Protein AF-A0A090T3B9-F1 (afdb_monomer_lite)

Sequence (156 aa):
MAKQDEQAPKTSGVIEKRHAIGAIYFLAVVALLVINLSGCAGRQQEFTPPSPDDEAYAPPDLDYQVTRVSKGSLYTGKTAMTLFQDRRAYRIGDILTVVLDEKTESDKSASTQFGKESNVAVAAPTLGSTTYAEGAASLEASRDFDGAAASTKVTA

Structure (mmCIF, N/CA/C/O backbone):
data_AF-A0A090T3B9-F1
#
_entry.id   AF-A0A090T3B9-F1
#
loop_
_atom_site.group_PDB
_atom_site.id
_atom_site.type_symbol
_atom_site.label_atom_id
_atom_site.label_alt_id
_atom_site.label_comp_id
_atom_site.label_asym_id
_atom_site.label_entity_id
_atom_site.label_seq_id
_atom_site.pdbx_PDB_ins_code
_atom_site.Cartn_x
_atom_site.Cartn_y
_atom_site.Cartn_z
_atom_site.occupancy
_atom_site.B_iso_or_equiv
_atom_site.auth_seq_id
_atom_site.auth_comp_id
_atom_site.auth_asym_id
_atom_site.auth_atom_id
_atom_site.pdbx_PDB_model_num
ATOM 1 N N . MET A 1 1 ? 55.702 -45.812 -69.780 1.00 40.91 1 MET A N 1
ATOM 2 C CA . MET A 1 1 ? 56.288 -44.607 -69.157 1.00 40.91 1 MET A CA 1
ATOM 3 C C . MET A 1 1 ? 55.126 -43.818 -68.571 1.00 40.91 1 MET A C 1
ATOM 5 O O . MET A 1 1 ? 54.233 -43.448 -69.318 1.00 40.91 1 MET A O 1
ATOM 9 N N . ALA A 1 2 ? 55.052 -43.752 -67.243 1.00 49.09 2 ALA A N 1
ATOM 10 C CA . ALA A 1 2 ? 53.905 -43.269 -66.475 1.00 49.09 2 ALA A CA 1
ATOM 11 C C . ALA A 1 2 ? 53.887 -41.736 -66.329 1.00 49.09 2 ALA A C 1
ATOM 13 O O . ALA A 1 2 ? 54.956 -41.139 -66.198 1.00 49.09 2 ALA A O 1
ATOM 14 N N . LYS A 1 3 ? 52.690 -41.130 -66.288 1.00 43.53 3 LYS A N 1
ATOM 15 C CA . LYS A 1 3 ? 52.391 -39.835 -65.632 1.00 43.53 3 LYS A CA 1
ATOM 16 C C . LYS A 1 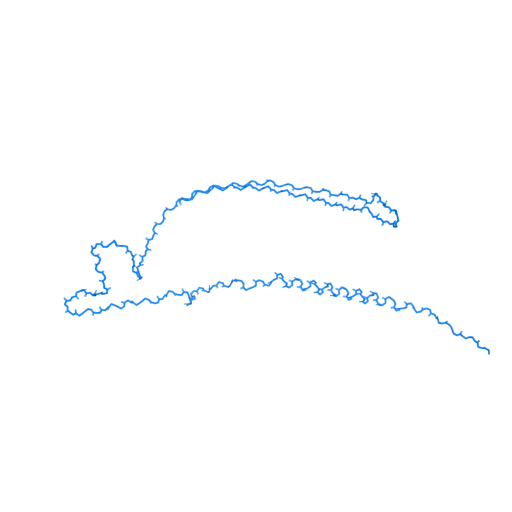3 ? 50.861 -39.660 -65.552 1.00 43.53 3 LYS A C 1
ATOM 18 O O . LYS A 1 3 ? 50.227 -39.557 -66.591 1.00 43.53 3 LYS A O 1
ATOM 23 N N . GLN A 1 4 ? 50.255 -40.050 -64.428 1.00 41.16 4 GLN A N 1
ATOM 24 C CA . GLN A 1 4 ? 49.821 -39.219 -63.285 1.00 41.16 4 GLN A CA 1
ATOM 25 C C . GLN A 1 4 ? 48.555 -38.390 -63.554 1.00 41.16 4 GLN A C 1
ATOM 27 O O . GLN A 1 4 ? 48.572 -37.436 -64.326 1.00 41.16 4 GLN A O 1
ATOM 32 N N . ASP A 1 5 ? 47.493 -38.802 -62.858 1.00 59.41 5 ASP A N 1
ATOM 33 C CA . ASP A 1 5 ? 46.252 -38.082 -62.580 1.00 59.41 5 ASP A CA 1
ATOM 34 C C . ASP A 1 5 ? 46.521 -36.794 -61.782 1.00 59.41 5 ASP A C 1
ATOM 36 O O . ASP A 1 5 ? 47.346 -36.813 -60.873 1.00 59.41 5 ASP A O 1
ATOM 40 N N . GLU A 1 6 ? 45.770 -35.715 -62.028 1.00 51.09 6 GLU A N 1
ATOM 41 C CA . GLU A 1 6 ? 45.553 -34.678 -61.009 1.00 51.09 6 GLU A CA 1
ATOM 42 C C . GLU A 1 6 ? 44.132 -34.103 -61.132 1.00 51.09 6 GLU A C 1
ATOM 44 O O . GLU A 1 6 ? 43.723 -33.559 -62.158 1.00 51.09 6 GLU A O 1
ATOM 49 N N . GLN A 1 7 ? 43.350 -34.324 -60.075 1.00 51.94 7 GLN A N 1
ATOM 50 C CA . GLN A 1 7 ? 41.923 -34.043 -59.956 1.00 51.94 7 GLN A CA 1
ATOM 51 C C . GLN A 1 7 ? 41.577 -32.552 -59.826 1.00 51.94 7 GLN A C 1
ATOM 53 O O . GLN A 1 7 ? 42.273 -31.764 -59.194 1.00 51.94 7 GLN A O 1
ATOM 58 N N . ALA A 1 8 ? 40.395 -32.218 -60.354 1.00 52.97 8 ALA A N 1
ATOM 59 C CA . ALA A 1 8 ? 39.698 -30.943 -60.217 1.00 52.97 8 ALA A CA 1
ATOM 60 C C . ALA A 1 8 ? 39.446 -30.521 -58.745 1.00 52.97 8 ALA A C 1
ATOM 62 O O . ALA A 1 8 ? 39.202 -31.374 -57.883 1.00 52.97 8 ALA A O 1
ATOM 63 N N . PRO A 1 9 ? 39.432 -29.206 -58.441 1.00 48.97 9 PRO A N 1
ATOM 64 C CA . PRO A 1 9 ? 39.310 -28.700 -57.074 1.00 48.97 9 PRO A CA 1
ATOM 65 C C . PRO A 1 9 ? 37.901 -28.914 -56.489 1.00 48.97 9 PRO A C 1
ATOM 67 O O . PRO A 1 9 ? 36.911 -28.358 -56.965 1.00 48.97 9 PRO A O 1
ATOM 70 N N . LYS A 1 10 ? 37.813 -29.690 -55.399 1.00 55.59 10 LYS A N 1
ATOM 71 C CA . LYS A 1 10 ? 36.607 -29.849 -54.562 1.00 55.59 10 LYS A CA 1
ATOM 72 C C . LYS A 1 10 ? 36.282 -28.543 -53.818 1.00 55.59 10 LYS A C 1
ATOM 74 O O . LYS A 1 10 ? 36.789 -28.313 -52.724 1.00 55.59 10 LYS A O 1
ATOM 79 N N . THR A 1 11 ? 35.381 -27.724 -54.356 1.00 57.75 11 THR A N 1
ATOM 80 C CA . THR A 1 11 ? 34.831 -26.522 -53.686 1.00 57.75 11 THR A CA 1
ATOM 81 C C . THR A 1 11 ? 33.409 -26.698 -53.134 1.00 57.75 11 THR A C 1
ATOM 83 O O . THR A 1 11 ? 32.872 -25.774 -52.528 1.00 57.75 11 THR A O 1
ATOM 86 N N . SER A 1 12 ? 32.792 -27.882 -53.245 1.00 57.22 12 SER A N 1
ATOM 87 C CA . SER A 1 12 ? 31.400 -28.085 -52.789 1.00 57.22 12 SER A CA 1
ATOM 88 C C . SER A 1 12 ? 31.219 -28.198 -51.269 1.00 57.22 12 SER A C 1
ATOM 90 O O . SER A 1 12 ? 30.136 -27.922 -50.769 1.00 57.22 12 SER A O 1
ATOM 92 N N . GLY A 1 13 ? 32.256 -28.556 -50.502 1.00 55.41 13 GLY A N 1
ATOM 93 C CA . GLY A 1 13 ? 32.105 -28.854 -49.066 1.00 55.41 13 GLY A CA 1
ATOM 94 C C . GLY A 1 13 ? 32.068 -27.642 -48.125 1.00 55.41 13 GLY A C 1
ATOM 95 O O . GLY A 1 13 ? 31.774 -27.800 -46.941 1.00 55.41 13 GLY A O 1
ATOM 96 N N . VAL 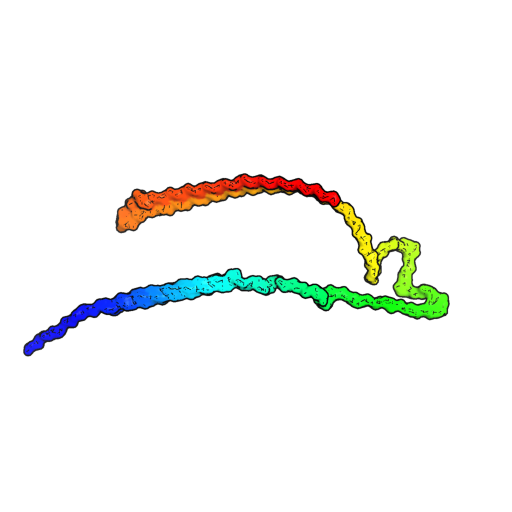A 1 14 ? 32.402 -26.441 -48.610 1.00 59.62 14 VAL A N 1
ATOM 97 C CA . VAL A 1 14 ? 32.534 -25.238 -47.762 1.00 59.62 14 VAL A CA 1
ATOM 98 C C . VAL A 1 14 ? 31.214 -24.470 -47.653 1.00 59.62 14 VAL A C 1
ATOM 100 O O . VAL A 1 14 ? 30.936 -23.879 -46.614 1.00 59.62 14 VAL A O 1
ATOM 103 N N . ILE A 1 15 ? 30.376 -24.495 -48.692 1.00 58.19 15 ILE A N 1
ATOM 104 C CA . ILE A 1 15 ? 29.106 -23.756 -48.715 1.00 58.19 15 ILE A CA 1
ATOM 105 C C . ILE A 1 15 ? 28.062 -24.473 -47.846 1.00 58.19 15 ILE A C 1
ATOM 107 O O . ILE A 1 15 ? 27.480 -23.847 -46.969 1.00 58.19 15 ILE A O 1
ATOM 111 N N . GLU A 1 16 ? 27.921 -25.796 -47.958 1.00 60.22 16 GLU A N 1
ATOM 112 C CA . GLU A 1 16 ? 26.965 -26.591 -47.163 1.00 60.22 16 GLU A CA 1
ATOM 113 C C . GLU A 1 16 ? 27.169 -26.433 -45.641 1.00 60.22 16 GLU A C 1
ATOM 115 O O . GLU A 1 16 ? 26.220 -26.233 -44.881 1.00 60.22 16 GLU A O 1
ATOM 120 N N . LYS A 1 17 ? 28.432 -26.392 -45.193 1.00 59.72 17 LYS A N 1
ATOM 121 C CA . LYS A 1 17 ? 28.780 -26.223 -43.773 1.00 59.72 17 LYS A CA 1
ATOM 122 C C . LYS A 1 17 ? 28.435 -24.833 -43.231 1.00 59.72 17 LYS A C 1
ATOM 124 O O . LYS A 1 17 ? 28.049 -24.718 -42.073 1.00 59.72 17 LYS A O 1
ATOM 129 N N . ARG A 1 18 ? 28.524 -23.778 -44.049 1.00 62.25 18 ARG A N 1
ATOM 130 C CA . ARG A 1 18 ? 28.213 -22.392 -43.637 1.00 62.25 18 ARG A CA 1
ATOM 131 C C . ARG A 1 18 ? 26.713 -22.181 -43.410 1.00 62.25 18 ARG A C 1
ATOM 133 O O . ARG A 1 18 ? 26.342 -21.470 -42.481 1.00 62.25 18 ARG A O 1
ATOM 140 N N . HIS A 1 19 ? 25.867 -22.848 -44.197 1.00 65.06 19 HIS A N 1
ATOM 141 C CA . HIS A 1 19 ? 24.414 -22.840 -44.001 1.00 65.06 19 HIS A CA 1
ATOM 142 C C . HIS A 1 19 ? 23.994 -23.686 -42.791 1.00 65.06 19 HIS A C 1
ATOM 144 O O . HIS A 1 19 ? 23.149 -23.249 -42.012 1.00 65.06 19 HIS A O 1
ATOM 150 N N . ALA A 1 20 ? 24.630 -24.844 -42.578 1.00 70.12 20 ALA A N 1
ATOM 151 C CA . ALA A 1 20 ? 24.375 -25.685 -41.408 1.00 70.12 20 ALA A CA 1
ATOM 152 C C . ALA A 1 20 ? 24.747 -24.981 -40.091 1.00 70.12 20 ALA A C 1
ATOM 154 O O . ALA A 1 20 ? 23.974 -25.002 -39.137 1.00 70.12 20 ALA A O 1
ATOM 155 N N . ILE A 1 21 ? 25.888 -24.286 -40.052 1.00 81.38 21 ILE A N 1
ATOM 156 C CA . ILE A 1 21 ? 26.314 -23.506 -38.881 1.00 81.38 21 ILE A CA 1
ATOM 157 C C . ILE A 1 21 ? 25.345 -22.339 -38.618 1.00 81.38 21 ILE A C 1
ATOM 159 O O . ILE A 1 21 ? 24.930 -22.136 -37.479 1.00 81.38 21 ILE A O 1
ATOM 163 N N . GLY A 1 22 ? 24.923 -21.613 -39.661 1.00 80.25 22 GLY A N 1
ATOM 164 C CA . GLY A 1 22 ? 23.936 -20.534 -39.532 1.00 80.25 22 GLY A CA 1
ATOM 165 C C . GLY A 1 22 ? 22.572 -21.015 -39.023 1.00 80.25 22 GLY A C 1
ATOM 166 O O . GLY A 1 22 ? 21.978 -20.372 -38.160 1.00 80.25 22 GLY A O 1
ATOM 167 N N . ALA A 1 23 ? 22.107 -22.177 -39.493 1.00 84.06 23 ALA A N 1
ATOM 168 C CA . ALA A 1 23 ? 20.860 -22.788 -39.034 1.00 84.06 23 ALA A CA 1
ATOM 169 C C . ALA A 1 23 ? 20.929 -23.223 -37.560 1.00 84.06 23 ALA A C 1
ATOM 171 O O . ALA A 1 23 ? 19.961 -23.034 -36.825 1.00 84.06 23 ALA A O 1
ATOM 172 N N . ILE A 1 24 ? 22.078 -23.740 -37.108 1.00 88.75 24 ILE A N 1
ATOM 173 C CA . ILE A 1 24 ? 22.304 -24.115 -35.703 1.00 88.75 24 ILE A CA 1
ATOM 174 C C . ILE A 1 24 ? 22.285 -22.877 -34.798 1.00 88.75 24 ILE A C 1
ATOM 176 O O . ILE A 1 24 ? 21.619 -22.896 -33.764 1.00 88.75 24 ILE A O 1
ATOM 180 N N . TYR A 1 25 ? 22.953 -21.785 -35.186 1.00 90.12 25 TYR A N 1
ATOM 181 C CA . TYR A 1 25 ? 22.914 -20.539 -34.412 1.00 90.12 25 TYR A CA 1
ATOM 182 C C . TYR A 1 25 ? 21.517 -19.913 -34.385 1.00 90.12 25 TYR A C 1
ATOM 184 O O . TYR A 1 25 ? 21.089 -19.440 -33.336 1.00 90.12 25 TYR A O 1
ATOM 192 N N . PHE A 1 26 ? 20.775 -19.959 -35.494 1.00 89.88 26 PHE A N 1
ATOM 193 C CA . PHE A 1 26 ? 19.391 -19.486 -35.536 1.00 89.88 26 PHE A CA 1
ATOM 194 C C . PHE A 1 26 ? 18.485 -20.296 -34.598 1.00 89.88 26 PHE A C 1
ATOM 196 O O . PHE A 1 26 ? 17.761 -19.715 -33.792 1.00 89.88 26 PHE A O 1
ATOM 203 N N . LEU A 1 27 ? 18.585 -21.629 -34.623 1.00 90.81 27 LEU A N 1
ATOM 204 C CA . LEU A 1 27 ? 17.863 -22.506 -33.695 1.00 90.81 27 LEU A CA 1
ATOM 205 C C . LEU A 1 27 ? 18.252 -22.256 -32.233 1.00 90.81 27 LEU A C 1
ATOM 207 O O . LEU A 1 27 ? 17.376 -22.226 -31.372 1.00 90.81 27 LEU A O 1
ATOM 211 N N . ALA A 1 28 ? 19.537 -22.032 -31.949 1.00 92.44 28 ALA A N 1
ATOM 212 C CA . ALA A 1 28 ? 20.015 -21.728 -30.602 1.00 92.44 28 ALA A CA 1
ATOM 213 C C . ALA A 1 28 ? 19.475 -20.383 -30.084 1.00 92.44 28 ALA A C 1
ATOM 215 O O . ALA A 1 28 ? 19.037 -20.300 -28.938 1.00 92.44 28 ALA A O 1
ATOM 216 N N . VAL A 1 29 ? 19.446 -19.346 -30.927 1.00 93.31 29 VAL A N 1
ATOM 217 C CA . VAL A 1 29 ? 18.886 -18.028 -30.581 1.00 93.31 29 VAL A CA 1
ATOM 218 C C . VAL A 1 29 ? 17.376 -18.115 -30.355 1.00 93.31 29 VAL A C 1
ATOM 220 O O . VAL A 1 29 ? 16.872 -17.565 -29.377 1.00 93.31 29 VAL A O 1
ATOM 223 N N . VAL A 1 30 ? 16.654 -18.850 -31.206 1.00 93.12 30 VAL A N 1
ATOM 224 C CA . VAL A 1 30 ? 15.208 -19.071 -31.048 1.00 93.12 30 VAL A CA 1
ATOM 225 C C . VAL A 1 30 ? 14.909 -19.855 -29.766 1.00 93.12 30 VAL A C 1
ATOM 227 O O . VAL A 1 30 ? 14.017 -19.471 -29.013 1.00 93.12 30 VAL A O 1
ATOM 230 N N . ALA A 1 31 ? 15.681 -20.899 -29.458 1.00 90.88 31 ALA A N 1
ATOM 231 C CA . ALA A 1 31 ? 15.524 -21.660 -28.219 1.00 90.88 31 ALA A CA 1
ATOM 232 C C . ALA A 1 31 ? 15.774 -20.793 -26.971 1.00 90.88 31 ALA A C 1
ATOM 234 O O . ALA A 1 31 ? 15.008 -20.847 -26.009 1.00 90.88 31 ALA A O 1
ATOM 235 N N . LEU A 1 32 ? 16.804 -19.944 -27.003 1.00 90.19 32 LEU A N 1
ATOM 236 C CA . LEU A 1 32 ? 17.146 -19.050 -25.896 1.00 90.19 32 LEU A CA 1
ATOM 237 C C . LEU A 1 32 ? 16.076 -17.964 -25.675 1.00 90.19 32 LEU A C 1
ATOM 239 O O . LEU A 1 32 ? 15.777 -17.617 -24.530 1.00 90.19 32 LEU A O 1
ATOM 243 N N . LEU A 1 33 ? 15.442 -17.484 -26.750 1.00 89.25 33 LEU A N 1
ATOM 244 C CA . LEU A 1 33 ? 14.312 -16.551 -26.691 1.00 89.25 33 LEU A CA 1
ATOM 245 C C . LEU A 1 33 ? 13.078 -17.182 -26.020 1.00 89.25 33 LEU A C 1
ATOM 247 O O . LEU A 1 33 ? 12.464 -16.562 -25.151 1.00 89.25 33 LEU A O 1
ATOM 251 N N . VAL A 1 34 ? 12.734 -18.421 -26.386 1.00 86.81 34 VAL A N 1
ATOM 252 C CA . VAL A 1 34 ? 11.565 -19.134 -25.836 1.00 86.81 34 VAL A CA 1
ATOM 253 C C . VAL A 1 34 ? 11.720 -19.387 -24.332 1.00 86.81 34 VAL A C 1
ATOM 255 O O . VAL A 1 34 ? 10.764 -19.201 -23.578 1.00 86.81 34 VAL A O 1
ATOM 258 N N . ILE A 1 35 ? 12.927 -19.735 -23.872 1.00 85.88 35 ILE A N 1
ATOM 259 C CA . ILE A 1 35 ? 13.209 -19.959 -22.444 1.00 85.88 35 ILE A CA 1
ATOM 260 C C . ILE A 1 35 ? 13.009 -18.671 -21.633 1.00 85.88 35 ILE A C 1
ATOM 262 O O . ILE A 1 35 ? 12.345 -18.698 -20.598 1.00 85.88 35 ILE A O 1
ATOM 266 N N . ASN A 1 36 ? 13.513 -17.530 -22.112 1.00 83.50 36 ASN A N 1
ATOM 267 C CA . ASN A 1 36 ? 13.381 -16.260 -21.389 1.00 83.50 36 ASN A CA 1
ATOM 268 C C . ASN A 1 36 ? 11.922 -15.783 -21.294 1.00 83.50 36 ASN A C 1
ATOM 270 O O . ASN A 1 36 ? 11.531 -15.207 -20.280 1.00 83.50 36 ASN A O 1
ATOM 274 N N . LEU A 1 37 ? 11.089 -16.074 -22.298 1.00 79.31 37 LEU A N 1
ATOM 275 C CA . LEU A 1 37 ? 9.681 -15.670 -22.287 1.00 79.31 37 LEU A CA 1
ATOM 276 C C . LEU A 1 37 ? 8.843 -16.456 -21.262 1.00 79.31 37 LEU A C 1
ATOM 278 O O . LEU A 1 37 ? 7.898 -15.912 -20.691 1.00 79.31 37 LEU A O 1
ATOM 282 N N . SER A 1 38 ? 9.223 -17.704 -20.963 1.00 71.50 38 SER A N 1
ATOM 283 C CA . SER A 1 38 ? 8.541 -18.534 -19.957 1.00 71.50 38 SER A CA 1
ATOM 284 C C . SER A 1 38 ? 8.689 -18.021 -18.513 1.00 71.50 38 SER A C 1
ATOM 286 O O . SER A 1 38 ? 7.868 -18.350 -17.658 1.00 71.50 38 SER A O 1
ATOM 288 N N . GLY A 1 39 ? 9.669 -17.148 -18.246 1.00 68.81 39 GLY A N 1
ATOM 289 C CA . GLY A 1 39 ? 9.884 -16.533 -16.932 1.00 68.81 39 GLY A CA 1
ATOM 290 C C . GLY A 1 39 ? 8.972 -15.341 -16.615 1.00 68.81 39 GLY A C 1
ATOM 291 O O . GLY A 1 39 ? 8.799 -15.005 -15.445 1.00 68.81 39 GLY A O 1
ATOM 292 N N . CYS A 1 40 ? 8.347 -14.709 -17.615 1.00 72.94 40 CYS A N 1
ATOM 293 C CA . CYS A 1 40 ? 7.518 -13.515 -17.392 1.00 72.94 40 CYS A CA 1
ATOM 294 C C . CYS A 1 40 ? 6.086 -13.814 -16.910 1.00 72.94 40 CYS A C 1
ATOM 296 O O . CYS A 1 40 ? 5.448 -12.922 -16.358 1.00 72.94 40 CYS A O 1
ATOM 298 N N . ALA A 1 41 ? 5.572 -15.038 -17.079 1.00 68.12 41 ALA A N 1
ATOM 299 C CA . ALA A 1 41 ? 4.174 -15.380 -16.767 1.00 68.12 41 ALA A CA 1
ATOM 300 C C . ALA A 1 41 ? 3.977 -16.200 -15.470 1.00 68.12 41 ALA A C 1
ATOM 302 O O . ALA A 1 41 ? 2.846 -16.502 -15.098 1.00 68.12 41 ALA A O 1
ATOM 303 N N . GLY A 1 42 ? 5.047 -16.555 -14.751 1.00 65.69 42 GLY A N 1
ATOM 304 C CA . GLY A 1 42 ? 5.018 -17.534 -13.651 1.00 65.69 42 GLY A CA 1
ATOM 305 C C . GLY A 1 42 ? 4.422 -17.088 -12.304 1.00 65.69 42 GLY A C 1
ATOM 306 O O . GLY A 1 42 ? 4.665 -17.754 -11.303 1.00 65.69 42 GLY A O 1
ATOM 307 N N . ARG A 1 43 ? 3.666 -15.985 -12.213 1.00 61.94 43 ARG A N 1
ATOM 308 C CA . ARG A 1 43 ? 3.223 -15.412 -10.916 1.00 61.94 43 ARG A CA 1
ATOM 309 C C . ARG A 1 43 ? 1.846 -15.888 -10.426 1.00 61.94 43 ARG A C 1
ATOM 311 O O . ARG A 1 43 ? 1.104 -15.115 -9.831 1.00 61.94 43 ARG A O 1
ATOM 318 N N . GLN A 1 44 ? 1.468 -17.141 -10.676 1.00 58.97 44 GLN A N 1
ATOM 319 C CA . GLN A 1 44 ? 0.096 -17.612 -10.412 1.00 58.97 44 GLN A CA 1
ATOM 320 C C . GLN A 1 44 ? -0.181 -18.079 -8.969 1.00 58.97 44 GLN A C 1
ATOM 322 O O . GLN A 1 44 ? -1.323 -18.401 -8.664 1.00 58.97 44 GLN A O 1
ATOM 327 N N . GLN A 1 45 ? 0.816 -18.126 -8.076 1.00 59.97 45 GLN A N 1
ATOM 328 C CA . GLN A 1 45 ? 0.649 -18.724 -6.737 1.00 59.97 45 GLN A CA 1
ATOM 329 C C . GLN A 1 45 ? 0.653 -17.735 -5.563 1.00 59.97 45 GLN A C 1
ATOM 331 O O . GLN A 1 45 ? 0.587 -18.167 -4.418 1.00 59.97 45 GLN A O 1
ATOM 336 N N . GLU A 1 46 ? 0.732 -16.423 -5.799 1.00 64.62 46 GLU A N 1
ATOM 337 C CA . GLU A 1 46 ? 1.073 -15.498 -4.707 1.00 64.62 46 GLU A CA 1
ATOM 338 C C . GLU A 1 46 ? -0.106 -15.111 -3.801 1.00 64.62 46 GLU A C 1
ATOM 340 O O . GLU A 1 46 ? 0.119 -14.730 -2.657 1.00 64.62 46 GLU A O 1
ATOM 345 N N . PHE A 1 47 ? -1.359 -15.246 -4.252 1.00 63.31 47 PHE A N 1
ATOM 346 C CA . PHE A 1 47 ? -2.513 -14.961 -3.395 1.00 63.31 47 PHE A CA 1
ATOM 347 C C . PHE A 1 47 ? -3.811 -15.539 -3.973 1.00 63.31 47 PHE A C 1
ATOM 349 O O . PHE A 1 47 ? -4.388 -14.977 -4.902 1.00 63.31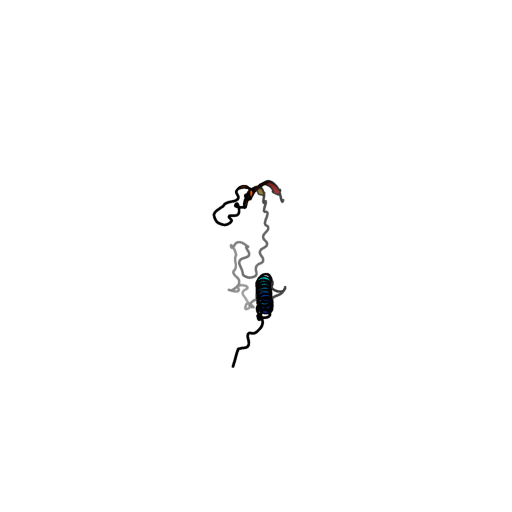 47 PHE A O 1
ATOM 356 N N . THR A 1 48 ? -4.283 -16.663 -3.428 1.00 72.31 48 THR A N 1
ATOM 357 C CA . THR A 1 48 ? -5.687 -17.066 -3.598 1.00 72.31 48 THR A CA 1
ATOM 358 C C . THR A 1 48 ? -6.438 -16.541 -2.380 1.00 72.31 48 THR A C 1
ATOM 360 O O . THR A 1 48 ? -6.155 -17.014 -1.279 1.00 72.31 48 THR A O 1
ATOM 363 N N . PRO A 1 49 ? -7.323 -15.537 -2.527 1.00 71.44 49 PRO A N 1
ATOM 364 C CA . PRO A 1 49 ? -8.119 -15.072 -1.402 1.00 71.44 49 PRO A CA 1
ATOM 365 C C . PRO A 1 49 ? -8.965 -16.240 -0.872 1.00 71.44 49 PRO A C 1
ATOM 367 O O . PRO A 1 49 ? -9.459 -17.031 -1.684 1.00 71.44 49 PRO A O 1
ATOM 370 N N . PRO A 1 50 ? -9.127 -16.371 0.457 1.00 75.56 50 PRO A N 1
ATOM 371 C CA . PRO A 1 50 ? -10.014 -17.381 1.013 1.00 75.56 50 PRO A CA 1
ATOM 372 C C . PRO A 1 50 ? -11.419 -17.185 0.437 1.00 75.56 50 PRO A C 1
ATOM 374 O O . PRO A 1 50 ? -11.864 -16.055 0.206 1.00 75.56 50 PRO A O 1
ATOM 377 N N . SER A 1 51 ? -12.099 -18.298 0.166 1.00 78.31 51 SER A N 1
ATOM 378 C CA . SER A 1 51 ? -13.503 -18.259 -0.232 1.00 78.31 51 SER A CA 1
ATOM 379 C C . SER A 1 51 ? -14.316 -17.588 0.881 1.00 78.31 51 SER A C 1
ATOM 381 O O . SER A 1 51 ? -13.990 -17.770 2.057 1.00 78.31 51 SER A O 1
ATOM 383 N N . PRO A 1 52 ? -15.379 -16.834 0.550 1.00 73.81 52 PRO A N 1
ATOM 384 C CA . PRO A 1 52 ? -16.377 -16.458 1.543 1.00 73.81 52 PRO A CA 1
ATOM 385 C C . PRO A 1 52 ? -16.827 -17.708 2.321 1.00 73.81 52 PRO A C 1
ATOM 387 O O . PRO A 1 52 ? -17.027 -18.755 1.702 1.00 73.81 52 PRO A O 1
ATOM 390 N N . ASP A 1 53 ? -16.944 -17.583 3.646 1.00 71.06 53 ASP A N 1
ATOM 391 C CA . ASP A 1 53 ? -17.349 -18.635 4.598 1.00 71.06 53 ASP A CA 1
ATOM 392 C C . ASP A 1 53 ? -16.365 -19.809 4.807 1.00 71.06 53 ASP A C 1
ATOM 394 O O . ASP A 1 53 ? -16.774 -20.950 5.012 1.00 71.06 53 ASP A O 1
ATOM 398 N N . ASP A 1 54 ? -15.056 -19.544 4.801 1.00 79.62 54 ASP A N 1
ATOM 399 C CA . ASP A 1 54 ? -14.047 -20.538 5.199 1.00 79.62 54 ASP A CA 1
ATOM 400 C C . ASP A 1 54 ? -14.139 -20.884 6.704 1.00 79.62 54 ASP A C 1
ATOM 402 O O . ASP A 1 54 ? -13.919 -20.031 7.571 1.00 79.62 54 ASP A O 1
ATOM 406 N N . GLU A 1 55 ? -14.426 -22.156 7.014 1.00 76.94 55 GLU A N 1
ATOM 407 C CA . GLU A 1 55 ? -14.507 -22.701 8.380 1.00 76.94 55 GLU A CA 1
ATOM 408 C C . GLU A 1 55 ? -13.215 -22.481 9.184 1.00 76.94 55 GLU A C 1
ATOM 410 O O . GLU A 1 55 ? -13.272 -22.333 10.406 1.00 76.94 55 GLU A O 1
ATOM 415 N N . ALA A 1 56 ? -12.052 -22.388 8.524 1.00 79.19 56 ALA A N 1
ATOM 416 C CA . ALA A 1 56 ? -10.777 -22.100 9.186 1.00 79.19 56 ALA A CA 1
ATOM 417 C C . ALA A 1 56 ? -10.727 -20.698 9.829 1.00 79.19 56 ALA A C 1
ATOM 419 O O . ALA A 1 56 ? -9.892 -20.452 10.704 1.00 79.19 56 ALA A O 1
ATOM 420 N N . TYR A 1 57 ? -11.615 -19.790 9.411 1.00 77.88 57 TYR A N 1
ATOM 421 C CA . TYR A 1 57 ? -11.709 -18.412 9.895 1.00 77.88 57 TYR A CA 1
ATOM 422 C C . TYR A 1 57 ? -13.029 -18.116 10.629 1.00 77.88 57 TYR A C 1
ATOM 424 O O . TYR A 1 57 ? -13.290 -16.960 10.975 1.00 77.88 57 TYR A O 1
ATOM 432 N N . ALA A 1 58 ? -13.856 -19.133 10.896 1.00 83.81 58 ALA A N 1
ATOM 433 C CA . ALA A 1 58 ? -15.107 -18.959 11.625 1.00 83.81 58 ALA A CA 1
ATOM 434 C C . ALA A 1 58 ? -14.858 -18.668 13.125 1.00 83.81 58 ALA A C 1
ATOM 436 O O . ALA A 1 58 ? -13.964 -19.264 13.738 1.00 83.81 58 ALA A O 1
ATOM 437 N N . PRO A 1 59 ? -15.631 -17.759 13.753 1.00 82.31 59 PRO A N 1
ATOM 438 C CA . PRO A 1 59 ? -15.575 -17.562 15.197 1.00 82.31 59 PRO A CA 1
ATOM 439 C C . PRO A 1 59 ? -16.033 -18.833 15.938 1.00 82.31 59 PRO A C 1
ATOM 441 O O . PRO A 1 59 ? -16.901 -19.549 15.441 1.00 82.31 59 PRO A O 1
ATOM 444 N N . PRO A 1 60 ? -15.478 -19.121 17.129 1.00 80.94 60 PRO A N 1
ATOM 445 C CA . PRO A 1 60 ? -15.837 -20.314 17.888 1.00 80.94 60 PRO A CA 1
ATOM 446 C C . PRO A 1 60 ? -17.293 -20.266 18.366 1.00 80.94 60 PRO A C 1
ATOM 448 O O . PRO A 1 60 ? -17.801 -19.202 18.730 1.00 80.94 60 PRO A O 1
ATOM 451 N N . ASP A 1 61 ? -17.928 -21.437 18.439 1.00 84.31 61 ASP A N 1
ATOM 452 C CA . ASP A 1 61 ? -19.276 -21.579 18.986 1.00 84.31 61 ASP A CA 1
ATOM 453 C C . ASP A 1 61 ? -19.325 -21.136 20.456 1.00 84.31 61 ASP A C 1
ATOM 455 O O . ASP A 1 61 ? -18.529 -21.567 21.297 1.00 84.31 61 ASP A O 1
ATOM 459 N N . LEU A 1 62 ? -20.282 -20.264 20.775 1.00 80.88 62 LEU A N 1
ATOM 460 C CA . LEU A 1 62 ? -20.482 -19.742 22.124 1.00 80.88 62 LEU A CA 1
ATOM 461 C C . LEU A 1 62 ? -21.432 -20.652 22.913 1.00 80.88 62 LEU A C 1
ATOM 463 O O . LEU A 1 62 ? -22.581 -20.862 22.524 1.00 80.88 62 LEU A O 1
ATOM 467 N N . ASP A 1 63 ? -20.969 -21.159 24.058 1.00 80.31 63 ASP A N 1
ATOM 468 C CA . ASP A 1 63 ? -21.808 -21.908 24.995 1.00 80.31 63 ASP A CA 1
ATOM 469 C C . ASP A 1 63 ? -22.520 -20.958 25.973 1.00 80.31 63 ASP A C 1
ATOM 471 O O . ASP A 1 63 ? -21.904 -20.338 26.843 1.00 80.31 63 ASP A O 1
ATOM 475 N N . TYR A 1 64 ? -23.844 -20.864 25.839 1.00 70.88 64 TYR A N 1
ATOM 476 C CA . TYR A 1 64 ? -24.714 -20.056 26.697 1.00 70.88 64 TYR A CA 1
ATOM 477 C C . TYR A 1 64 ? -25.377 -20.859 27.826 1.00 70.88 64 TYR A C 1
ATOM 479 O O . TYR A 1 64 ? -26.382 -20.413 28.391 1.00 70.88 64 TYR A O 1
ATOM 487 N N . GLN A 1 65 ? -24.879 -22.051 28.171 1.00 76.38 65 GLN A N 1
ATOM 488 C CA . GLN A 1 65 ? -25.483 -22.858 29.230 1.00 76.38 65 GLN A CA 1
ATOM 489 C C . GLN A 1 65 ? -25.437 -22.159 30.597 1.00 76.38 65 GLN A C 1
ATOM 491 O O . GLN A 1 65 ? -24.438 -22.143 31.321 1.00 76.38 65 GLN A O 1
ATOM 496 N N . VAL A 1 66 ? -26.588 -21.622 31.002 1.00 67.31 66 VAL A N 1
ATOM 497 C CA . VAL A 1 66 ? -26.790 -21.069 32.340 1.00 67.31 66 VAL A CA 1
ATOM 498 C C . VAL A 1 66 ? -26.878 -22.227 33.333 1.00 67.31 66 VAL A C 1
ATOM 500 O O . VAL A 1 66 ? -27.798 -23.046 33.290 1.00 67.31 66 VAL A O 1
ATOM 503 N N . THR A 1 67 ? -25.921 -22.302 34.258 1.00 67.75 67 THR A N 1
ATOM 504 C CA . THR A 1 67 ? -25.956 -23.288 35.346 1.00 67.75 67 THR A CA 1
ATOM 505 C C . THR A 1 67 ? -27.212 -23.055 36.195 1.00 67.75 67 THR A C 1
ATOM 507 O O . THR A 1 67 ? -27.349 -22.004 36.822 1.00 67.75 67 THR A O 1
ATOM 510 N N . ARG A 1 68 ? -28.143 -24.023 36.230 1.00 67.38 68 ARG A N 1
ATOM 511 C CA . ARG A 1 68 ? -29.334 -23.948 37.094 1.00 67.38 68 ARG A CA 1
ATOM 512 C C . ARG A 1 68 ? -28.905 -23.901 38.561 1.00 67.38 68 ARG A C 1
ATOM 514 O O . ARG A 1 68 ? -28.353 -24.867 39.081 1.00 67.38 68 ARG A O 1
ATOM 521 N N . VAL A 1 69 ? -29.177 -22.781 39.224 1.00 64.38 69 VAL A N 1
ATOM 522 C CA . VAL A 1 69 ? -28.946 -22.602 40.662 1.00 64.38 69 VAL A CA 1
ATOM 523 C C . VAL A 1 69 ? -29.943 -23.420 41.484 1.00 64.38 69 VAL A C 1
ATOM 525 O O . VAL A 1 69 ? -31.131 -23.488 41.165 1.00 64.38 69 VAL A O 1
ATOM 528 N N . SER A 1 70 ? -29.444 -24.047 42.553 1.00 66.06 70 SER A N 1
ATOM 529 C CA . SER A 1 70 ? -30.253 -24.763 43.542 1.00 66.06 70 SER A CA 1
ATOM 530 C C . SER A 1 70 ? -31.174 -23.797 44.297 1.00 66.06 70 SER A C 1
ATOM 532 O O . SER A 1 70 ? -30.817 -22.647 44.556 1.00 66.06 70 SER A O 1
ATOM 534 N N . LYS A 1 71 ? -32.380 -24.269 44.630 1.00 65.25 71 LYS A N 1
ATOM 535 C CA . LYS A 1 71 ? -33.483 -23.474 45.187 1.00 65.25 71 LYS A CA 1
ATOM 536 C C . LYS A 1 71 ? -33.049 -22.738 46.462 1.00 65.25 71 LYS A C 1
ATOM 538 O O . LYS A 1 71 ? -32.781 -23.373 47.476 1.00 65.25 71 LYS A O 1
ATOM 543 N N . GLY A 1 72 ? -33.034 -21.405 46.400 1.00 70.44 72 GLY A N 1
ATOM 544 C CA . GLY A 1 72 ? -32.886 -20.527 47.568 1.00 70.44 72 GLY A CA 1
ATOM 545 C C . GLY A 1 72 ? -31.933 -19.344 47.388 1.00 70.44 72 GLY A C 1
ATOM 546 O O . GLY A 1 72 ? -32.010 -18.398 48.163 1.00 70.44 72 GLY A O 1
ATOM 547 N N . SER A 1 73 ? -31.074 -19.351 46.364 1.00 70.19 73 SER A N 1
ATOM 548 C CA . SER A 1 73 ? -30.133 -18.258 46.093 1.00 70.19 73 SER A CA 1
ATOM 549 C C . SER A 1 73 ? -30.064 -17.940 44.599 1.00 70.19 73 SER A C 1
ATOM 551 O O . SER A 1 73 ? -29.915 -18.840 43.777 1.00 70.19 73 SER A O 1
ATOM 553 N N . LEU A 1 74 ? -30.148 -16.651 44.248 1.00 67.19 74 LEU A N 1
ATOM 554 C CA . LEU A 1 74 ? -29.861 -16.148 42.895 1.00 67.19 74 LEU A CA 1
ATOM 555 C C . LEU A 1 74 ? -28.355 -15.981 42.644 1.00 67.19 74 LEU A C 1
ATOM 557 O O . LEU A 1 74 ? -27.937 -15.732 41.515 1.00 67.19 74 LEU A O 1
ATOM 561 N N . TYR A 1 75 ? -27.534 -16.103 43.690 1.00 67.56 75 TYR A N 1
ATOM 562 C CA . TYR A 1 75 ? -26.091 -15.990 43.571 1.00 67.56 75 TYR A CA 1
ATOM 563 C C . TYR A 1 75 ? -25.517 -17.268 42.967 1.00 67.56 75 TYR A C 1
ATOM 565 O O . TYR A 1 75 ? -25.516 -18.332 43.590 1.00 67.56 75 TYR A O 1
ATOM 573 N N . THR A 1 76 ? -24.990 -17.145 41.753 1.00 67.31 76 THR A N 1
ATOM 574 C CA . THR A 1 76 ? -24.136 -18.157 41.138 1.00 67.31 76 THR A CA 1
ATOM 575 C C . THR A 1 76 ? -22.705 -17.626 41.230 1.00 67.31 76 THR A C 1
ATOM 577 O O . THR A 1 76 ? -22.436 -16.516 40.782 1.00 67.31 76 THR A O 1
ATOM 580 N N . GLY A 1 77 ? -21.766 -18.378 41.816 1.00 66.06 77 GLY A N 1
ATOM 581 C CA . GLY A 1 77 ? -20.361 -17.944 41.961 1.00 66.06 77 GLY A CA 1
ATOM 582 C C . GLY A 1 77 ? -19.619 -17.711 40.634 1.00 66.06 77 GLY A C 1
ATOM 583 O O . GLY A 1 77 ? -18.459 -17.317 40.641 1.00 66.06 77 GLY A O 1
ATOM 584 N N . LYS A 1 78 ? -20.287 -17.957 39.499 1.00 63.09 78 LYS A N 1
ATOM 585 C CA . LYS A 1 78 ? -19.822 -17.668 38.137 1.00 63.09 78 LYS A CA 1
ATOM 586 C C . LYS A 1 78 ? -20.378 -16.346 37.580 1.00 63.09 78 LYS A C 1
ATOM 588 O O . LYS A 1 78 ? -19.893 -15.863 36.563 1.00 63.09 78 LYS A O 1
ATOM 593 N N . THR A 1 79 ? -21.369 -15.740 38.235 1.00 64.00 79 THR A N 1
ATOM 594 C CA . THR A 1 79 ? -21.944 -14.444 37.859 1.00 64.00 79 THR A CA 1
ATOM 595 C C . THR A 1 79 ? -21.301 -13.361 38.720 1.00 64.00 79 THR A C 1
ATOM 597 O O . THR A 1 79 ? -21.680 -13.170 39.873 1.00 64.00 79 THR A O 1
ATOM 600 N N . ALA A 1 80 ? -20.313 -12.643 38.180 1.00 63.69 80 ALA A N 1
ATOM 601 C CA . ALA A 1 80 ? -19.721 -11.520 38.900 1.00 63.69 80 ALA A CA 1
ATOM 602 C C . ALA A 1 80 ? -20.783 -10.428 39.135 1.00 63.69 80 ALA A C 1
ATOM 604 O O . ALA A 1 80 ? -21.321 -9.860 38.180 1.00 63.69 80 ALA A O 1
ATOM 605 N N . MET A 1 81 ? -21.088 -10.176 40.413 1.00 63.00 81 MET A N 1
ATOM 606 C CA . MET A 1 81 ? -21.966 -9.106 40.890 1.00 63.00 81 MET A CA 1
ATOM 607 C C . MET A 1 81 ? -21.176 -7.802 40.943 1.00 63.00 81 MET A C 1
ATOM 609 O O . MET A 1 81 ? -20.467 -7.513 41.905 1.00 63.00 81 MET A O 1
ATOM 613 N N . THR A 1 82 ? -21.278 -7.012 39.886 1.00 68.19 82 THR A N 1
ATOM 614 C CA . THR A 1 82 ? -20.542 -5.759 39.746 1.00 68.19 82 THR A CA 1
ATOM 615 C C . THR A 1 82 ? -21.384 -4.586 40.234 1.00 68.19 82 THR A C 1
ATOM 617 O O . THR A 1 82 ? -21.952 -3.847 39.438 1.00 68.19 82 THR A O 1
ATOM 620 N N . LEU A 1 83 ? -21.499 -4.413 41.553 1.00 69.75 83 LEU A N 1
ATOM 621 C CA . LEU A 1 83 ? -22.296 -3.314 42.127 1.00 69.75 83 LEU A CA 1
ATOM 622 C C . LEU A 1 83 ? -21.658 -1.927 41.922 1.00 69.75 83 LEU A C 1
ATOM 624 O O . LEU A 1 83 ? -22.363 -0.925 41.953 1.00 69.75 83 LEU A O 1
ATOM 628 N N . PHE A 1 84 ? -20.342 -1.875 41.682 1.00 73.88 84 PHE A N 1
ATOM 629 C CA . PHE A 1 84 ? -19.578 -0.632 41.498 1.00 73.88 84 PHE A CA 1
ATOM 630 C C . PHE A 1 84 ? -18.587 -0.678 40.325 1.00 73.88 84 PHE A C 1
ATOM 632 O O . PHE A 1 84 ? -17.734 0.199 40.225 1.00 73.88 84 PHE A O 1
ATOM 639 N N . GLN A 1 85 ? -18.638 -1.699 39.461 1.00 67.94 85 GLN A N 1
ATOM 640 C CA . GLN A 1 85 ? -17.769 -1.711 38.277 1.00 67.94 85 GLN A CA 1
ATOM 641 C C . GLN A 1 85 ? -18.458 -0.976 37.128 1.0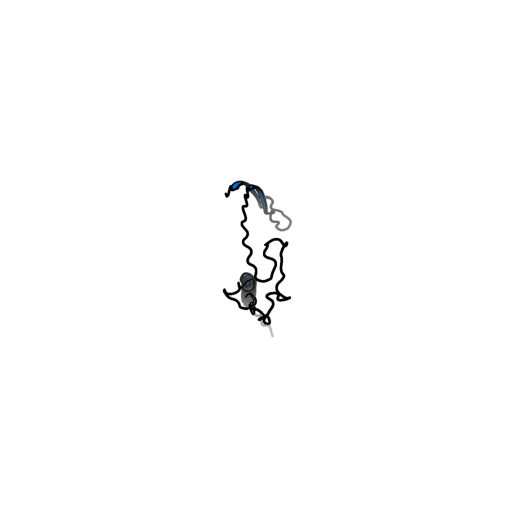0 67.94 85 GLN A C 1
ATOM 643 O O . GLN A 1 85 ? -19.678 -1.047 36.980 1.00 67.94 85 GLN A O 1
ATOM 648 N N . ASP A 1 86 ? -17.659 -0.252 36.346 1.00 71.88 86 ASP A N 1
ATOM 649 C CA . ASP A 1 86 ? -18.109 0.456 35.152 1.00 71.88 86 ASP A CA 1
ATOM 650 C C . ASP A 1 86 ? -18.827 -0.518 34.201 1.00 71.88 86 ASP A C 1
ATOM 652 O O . ASP A 1 86 ? -18.404 -1.662 34.022 1.00 71.88 86 ASP A O 1
ATOM 656 N N . ARG A 1 87 ? -19.925 -0.069 33.588 1.00 68.25 87 ARG A N 1
ATOM 657 C CA . ARG A 1 87 ? -20.845 -0.880 32.766 1.00 68.25 87 ARG A CA 1
ATOM 658 C C . ARG A 1 87 ? -20.287 -1.163 31.365 1.00 68.25 87 ARG A C 1
ATOM 660 O O . ARG A 1 87 ? -21.046 -1.292 30.404 1.00 68.25 87 ARG A O 1
ATOM 667 N N . ARG A 1 88 ? -18.961 -1.213 31.240 1.00 75.38 88 ARG A N 1
ATOM 668 C CA . ARG A 1 88 ? -18.265 -1.534 29.996 1.00 75.38 88 ARG A CA 1
ATOM 669 C C . ARG A 1 88 ? -18.365 -3.029 29.736 1.00 75.38 88 ARG A C 1
ATOM 671 O O . ARG A 1 88 ? -18.306 -3.833 30.657 1.00 75.38 88 ARG A O 1
ATOM 678 N N . ALA A 1 89 ? -18.499 -3.380 28.468 1.00 74.19 89 ALA A N 1
ATOM 679 C CA . ALA A 1 89 ? -18.306 -4.739 27.996 1.00 74.19 89 ALA A CA 1
ATOM 680 C C . ALA A 1 89 ? -16.861 -5.180 28.300 1.00 74.19 89 ALA A C 1
ATOM 682 O O . ALA A 1 89 ? -15.919 -4.513 27.866 1.00 74.19 89 ALA A O 1
ATOM 683 N N . TYR A 1 90 ? -16.677 -6.253 29.072 1.00 78.88 90 TYR A N 1
ATOM 684 C CA . TYR A 1 90 ? -15.345 -6.792 29.411 1.00 78.88 90 TYR A CA 1
ATOM 685 C C . TYR A 1 90 ? -15.286 -8.324 29.405 1.00 78.88 90 TYR A C 1
ATOM 687 O O . TYR A 1 90 ? -14.212 -8.897 29.608 1.00 78.88 90 TYR A O 1
ATOM 695 N N . ARG A 1 91 ? -16.416 -9.010 29.204 1.00 73.25 91 ARG A N 1
ATOM 696 C CA . ARG A 1 91 ? -16.486 -10.472 29.144 1.00 73.25 91 ARG A CA 1
ATOM 697 C C . ARG A 1 91 ? -16.490 -10.940 27.693 1.00 73.25 91 ARG A C 1
ATOM 699 O O . ARG A 1 91 ? -16.903 -10.227 26.781 1.00 73.25 91 ARG A O 1
ATOM 706 N N . ILE A 1 92 ? -16.041 -12.176 27.496 1.00 77.62 92 ILE A N 1
ATOM 707 C CA . ILE A 1 92 ? -16.113 -12.856 26.202 1.00 77.62 92 ILE A CA 1
ATOM 708 C C . ILE A 1 92 ? -17.598 -12.993 25.828 1.00 77.62 92 ILE A C 1
ATOM 710 O O . ILE A 1 92 ? -18.360 -13.592 26.585 1.00 77.62 92 ILE A O 1
ATOM 714 N N . GLY A 1 93 ? -17.999 -12.410 24.694 1.00 79.81 93 GLY A N 1
ATOM 715 C CA . GLY A 1 93 ? -19.386 -12.387 24.205 1.00 79.81 93 GLY A CA 1
ATOM 716 C C . GLY A 1 93 ? -20.129 -11.051 24.371 1.00 79.81 93 GLY A C 1
ATOM 717 O O . GLY A 1 93 ? -21.239 -10.924 23.857 1.00 79.81 93 GLY A O 1
ATOM 718 N N . ASP A 1 94 ? -19.542 -10.050 25.036 1.00 80.75 94 ASP A N 1
ATOM 719 C CA . ASP A 1 94 ? -20.143 -8.714 25.133 1.00 80.75 94 ASP A CA 1
ATOM 720 C C . ASP A 1 94 ? -19.959 -7.920 23.818 1.00 80.75 94 ASP A C 1
ATOM 722 O O . ASP A 1 94 ? -18.883 -7.920 23.219 1.00 80.75 94 ASP A O 1
ATOM 726 N N . ILE A 1 95 ? -20.994 -7.194 23.376 1.00 81.81 95 ILE A N 1
ATOM 727 C CA . ILE A 1 95 ? -20.953 -6.378 22.149 1.00 81.81 95 ILE A CA 1
ATOM 728 C C . ILE A 1 95 ? -20.493 -4.954 22.483 1.00 81.81 95 ILE A C 1
ATOM 730 O O . ILE A 1 95 ? -21.127 -4.257 23.278 1.00 81.81 95 ILE A O 1
ATOM 734 N N . LEU A 1 96 ? -19.417 -4.494 21.836 1.00 81.88 96 LEU A N 1
ATOM 735 C CA . LEU A 1 96 ? -18.942 -3.111 21.914 1.00 81.88 96 LEU A CA 1
ATOM 736 C C . LEU A 1 96 ? -19.445 -2.315 20.706 1.00 81.88 96 LEU A C 1
ATOM 738 O O . LEU A 1 96 ? -19.140 -2.650 19.567 1.00 81.88 96 LEU A O 1
ATOM 742 N N . THR A 1 97 ? -20.181 -1.229 20.952 1.00 84.62 97 THR A N 1
ATOM 743 C CA . THR A 1 97 ? -20.518 -0.239 19.917 1.00 84.62 97 THR A CA 1
ATOM 744 C C . THR A 1 97 ? -19.617 0.974 20.090 1.00 84.62 97 THR A C 1
ATOM 746 O O . THR A 1 97 ? -19.713 1.676 21.097 1.00 84.62 97 THR A O 1
ATOM 749 N N . VAL A 1 98 ? -18.727 1.208 19.126 1.00 83.56 98 VAL A N 1
ATOM 750 C CA . VAL A 1 98 ? -17.810 2.353 19.130 1.00 83.56 98 VAL A CA 1
ATOM 751 C C . VAL A 1 98 ? -18.330 3.390 18.140 1.00 83.56 98 VAL A C 1
ATOM 753 O O . VAL A 1 98 ? -18.493 3.087 16.962 1.00 83.56 98 VAL A O 1
ATOM 756 N N . VAL A 1 99 ? -18.595 4.607 18.616 1.00 86.00 99 VAL A N 1
ATOM 757 C CA . VAL A 1 99 ? -18.884 5.760 17.754 1.00 86.00 99 VAL A CA 1
ATOM 758 C C . VAL A 1 99 ? -17.579 6.530 17.594 1.00 86.00 99 VAL A C 1
ATOM 760 O O . VAL A 1 99 ? -17.091 7.109 18.564 1.00 86.00 99 VAL A O 1
ATOM 763 N N . LEU A 1 100 ? -16.991 6.480 16.399 1.00 80.88 100 LEU A N 1
ATOM 764 C CA . LEU A 1 100 ? -15.808 7.264 16.053 1.00 80.88 100 LEU A CA 1
ATOM 765 C C . LEU A 1 100 ? -16.253 8.511 15.281 1.00 80.88 100 LEU A C 1
ATOM 767 O O . LEU A 1 100 ? -16.911 8.387 14.253 1.00 80.88 100 LEU A O 1
ATOM 771 N N . ASP A 1 101 ? -15.886 9.687 15.790 1.00 83.69 101 ASP A N 1
ATOM 772 C CA . ASP A 1 101 ? -16.010 10.977 15.104 1.00 83.69 101 ASP A CA 1
ATOM 773 C C . ASP A 1 101 ? -14.587 11.481 14.819 1.00 83.69 101 ASP A C 1
ATOM 775 O O . ASP A 1 101 ? -13.900 11.983 15.712 1.00 83.69 101 ASP A O 1
ATOM 779 N N . GLU A 1 102 ? -14.100 11.227 13.604 1.00 80.50 102 GLU A N 1
ATOM 780 C CA . GLU A 1 102 ? -12.760 11.611 13.156 1.00 80.50 102 GLU A CA 1
ATOM 781 C C . GLU A 1 102 ? -12.865 12.696 12.083 1.00 80.50 102 GLU A C 1
ATOM 783 O O . GLU A 1 102 ? -13.524 12.515 11.062 1.00 80.50 102 GLU A O 1
ATOM 788 N N . LYS A 1 103 ? -12.148 13.807 12.288 1.00 76.50 103 LYS A N 1
ATOM 789 C CA . LYS A 1 103 ? -11.925 14.831 11.264 1.00 76.50 103 LYS A CA 1
ATOM 790 C C . LYS A 1 103 ? -10.486 14.753 10.780 1.00 76.50 103 LYS A C 1
ATOM 792 O O . LYS A 1 103 ? -9.568 15.128 11.508 1.00 76.50 103 LYS A O 1
ATOM 797 N N . THR A 1 104 ? -10.300 14.296 9.547 1.00 73.88 104 THR A N 1
ATOM 798 C CA . THR A 1 104 ? -8.986 14.219 8.903 1.00 73.88 104 THR A CA 1
ATOM 799 C C . THR A 1 104 ? -8.877 15.315 7.844 1.00 73.88 104 THR A C 1
ATOM 801 O O . THR A 1 104 ? -9.437 15.204 6.752 1.00 73.88 104 THR A O 1
ATOM 804 N N . GLU A 1 105 ? -8.144 16.380 8.158 1.00 73.38 105 GLU A N 1
ATOM 805 C CA . GLU A 1 105 ? -7.711 17.379 7.178 1.00 73.38 105 GLU A CA 1
ATOM 806 C C . GLU A 1 105 ? -6.295 17.017 6.717 1.00 73.38 105 GLU A C 1
ATOM 808 O O . GLU A 1 105 ? -5.414 16.728 7.531 1.00 73.38 105 GLU A O 1
ATOM 813 N N . SER A 1 106 ? -6.073 16.927 5.406 1.00 72.19 106 SER A N 1
ATOM 814 C CA . SER A 1 106 ? -4.755 16.590 4.862 1.00 72.19 106 SER A CA 1
ATOM 815 C C . SER A 1 106 ? -4.455 17.382 3.600 1.00 72.19 106 SER A C 1
ATOM 817 O O . SER A 1 106 ? -5.111 17.212 2.570 1.00 72.19 106 SER A O 1
ATOM 819 N N . ASP A 1 107 ? -3.401 18.190 3.686 1.00 73.94 107 ASP A N 1
ATOM 820 C CA . ASP A 1 107 ? -2.784 18.871 2.556 1.00 73.94 107 ASP A CA 1
ATOM 821 C C . ASP A 1 107 ? -1.618 18.034 2.037 1.00 73.94 107 ASP A C 1
ATOM 823 O O . ASP A 1 107 ? -0.630 17.798 2.739 1.00 73.94 107 ASP A O 1
ATOM 827 N N . LYS A 1 108 ? -1.728 17.564 0.790 1.00 73.06 108 LYS A N 1
ATOM 828 C CA . LYS A 1 108 ? -0.653 16.824 0.129 1.00 73.06 108 LYS A CA 1
ATOM 829 C C . LYS A 1 108 ? -0.134 17.627 -1.054 1.00 73.06 108 LYS A C 1
ATOM 831 O O . LYS A 1 108 ? -0.822 17.782 -2.065 1.00 73.06 108 LYS A O 1
ATOM 836 N N . SER A 1 109 ? 1.098 18.106 -0.923 1.00 75.00 109 SER A N 1
ATOM 837 C CA . SER A 1 109 ? 1.880 18.672 -2.016 1.00 75.00 109 SER A CA 1
ATOM 838 C C . SER A 1 109 ? 2.940 17.659 -2.449 1.00 75.00 109 SER A C 1
ATOM 840 O O . SER A 1 109 ? 3.671 17.101 -1.629 1.00 75.00 109 SER A O 1
ATOM 842 N N . ALA A 1 110 ? 2.995 17.373 -3.748 1.00 76.31 110 ALA A N 1
ATOM 843 C CA . ALA A 1 110 ? 4.034 16.546 -4.345 1.00 76.31 110 ALA A CA 1
ATOM 844 C C . ALA A 1 110 ? 4.669 17.323 -5.501 1.00 76.31 110 ALA A C 1
ATOM 846 O O . ALA A 1 110 ? 3.993 17.697 -6.461 1.00 76.31 110 ALA A O 1
ATOM 847 N N . SER A 1 111 ? 5.970 17.581 -5.380 1.00 80.50 111 SER A N 1
ATOM 848 C CA . SER A 1 111 ? 6.791 18.176 -6.432 1.00 80.50 111 SER A CA 1
ATOM 849 C C . SER A 1 111 ? 7.744 17.105 -6.944 1.00 80.50 111 SER A C 1
ATOM 851 O O . SER A 1 111 ? 8.477 16.509 -6.151 1.00 80.50 111 SER A O 1
ATOM 853 N N . THR A 1 112 ? 7.703 16.819 -8.243 1.00 78.00 112 THR A N 1
ATOM 854 C CA . THR A 1 112 ? 8.599 15.852 -8.887 1.00 78.00 112 THR A CA 1
ATOM 855 C C . THR A 1 112 ? 9.388 16.550 -9.985 1.00 78.00 112 THR A C 1
ATOM 857 O O . THR A 1 112 ? 8.802 16.995 -10.971 1.00 78.00 112 THR A O 1
ATOM 860 N N . GLN A 1 113 ? 10.706 16.617 -9.805 1.00 81.62 113 GLN A N 1
ATOM 861 C CA . GLN A 1 113 ? 11.674 17.048 -10.813 1.00 81.62 113 GLN A CA 1
ATOM 862 C C . GLN A 1 113 ? 12.343 15.809 -11.405 1.00 81.62 113 GLN A C 1
ATOM 864 O O . GLN A 1 113 ? 12.879 14.979 -10.665 1.00 81.62 113 GLN A O 1
ATOM 869 N N . PHE A 1 114 ? 12.290 15.668 -12.728 1.00 78.62 114 PHE A N 1
ATOM 870 C CA . PHE A 1 114 ? 12.935 14.570 -13.441 1.00 78.62 114 PHE A CA 1
ATOM 871 C C . PHE A 1 114 ? 13.671 15.097 -14.675 1.00 78.62 114 PHE A C 1
ATOM 873 O O . PHE A 1 114 ? 13.041 15.553 -15.625 1.00 78.62 114 PHE A O 1
ATOM 880 N N . GLY A 1 115 ? 15.002 14.996 -14.665 1.00 85.44 115 GLY A N 1
ATOM 881 C CA . GLY A 1 115 ? 15.864 15.304 -15.807 1.00 85.44 115 GLY A CA 1
ATOM 882 C C . GLY A 1 115 ? 16.490 14.030 -16.368 1.00 85.44 115 GLY A C 1
ATOM 883 O O . GLY A 1 115 ? 16.990 13.191 -15.609 1.00 85.44 115 GLY A O 1
ATOM 884 N N . LYS A 1 116 ? 16.454 13.856 -17.693 1.00 86.94 116 LYS A N 1
ATOM 885 C CA . LYS A 1 116 ? 17.099 12.733 -18.383 1.00 86.94 116 LYS A CA 1
ATOM 886 C C . LYS A 1 116 ? 17.980 13.233 -19.516 1.00 86.94 116 LYS A C 1
ATOM 888 O O . LYS A 1 116 ? 17.492 13.609 -20.578 1.00 86.94 116 LYS A O 1
ATOM 893 N N . GLU A 1 117 ? 19.279 13.101 -19.296 1.00 85.94 117 GLU A N 1
ATOM 894 C CA . GLU A 1 117 ? 20.313 13.363 -20.289 1.00 85.94 117 GLU A CA 1
ATOM 895 C C . GLU A 1 117 ? 20.696 12.072 -21.014 1.00 85.94 117 GLU A C 1
ATOM 897 O O . GLU A 1 117 ? 20.968 11.042 -20.387 1.00 85.94 117 GLU A O 1
ATOM 902 N N . SER A 1 118 ? 20.693 12.103 -22.346 1.00 83.06 118 SER A N 1
ATOM 903 C CA . SER A 1 118 ? 21.111 10.984 -23.190 1.00 83.06 118 SER A CA 1
ATOM 904 C C . SER A 1 118 ? 22.149 11.458 -24.197 1.00 83.06 118 SER A C 1
ATOM 906 O O . SER A 1 118 ? 21.827 12.190 -25.131 1.00 83.06 118 SER A O 1
ATOM 908 N N . ASN A 1 119 ? 23.384 10.988 -24.032 1.00 84.38 119 ASN A N 1
ATOM 909 C CA . ASN A 1 119 ? 24.468 11.217 -24.978 1.00 84.38 119 ASN A CA 1
ATOM 910 C C . ASN A 1 119 ? 24.785 9.909 -25.711 1.00 84.38 119 ASN A C 1
ATOM 912 O O . ASN A 1 119 ? 25.111 8.899 -25.082 1.00 84.38 119 ASN A O 1
ATOM 916 N N . VAL A 1 120 ? 24.650 9.921 -27.036 1.00 82.56 120 VAL A N 1
ATOM 917 C CA . VAL A 1 120 ? 25.040 8.809 -27.903 1.00 82.56 120 VAL A CA 1
ATOM 918 C C . VAL A 1 120 ? 26.194 9.280 -28.776 1.00 82.56 120 VAL A C 1
ATOM 920 O O . VAL A 1 120 ? 26.009 10.086 -29.685 1.00 82.56 120 VAL A O 1
ATOM 923 N N . ALA A 1 121 ? 27.386 8.749 -28.514 1.00 84.94 121 ALA A N 1
ATOM 924 C CA . ALA A 1 121 ? 28.578 9.018 -29.303 1.00 84.94 121 ALA A CA 1
ATOM 925 C C . ALA A 1 121 ? 28.906 7.817 -30.198 1.00 84.94 121 ALA A C 1
ATOM 927 O O . ALA A 1 121 ? 29.146 6.708 -29.718 1.00 84.94 121 ALA A O 1
ATOM 928 N N . VAL A 1 122 ? 28.937 8.047 -31.507 1.00 83.00 122 VAL A N 1
ATOM 929 C CA . VAL A 1 122 ? 29.442 7.105 -32.505 1.00 83.00 122 VAL A CA 1
ATOM 930 C C . VAL A 1 122 ? 30.898 7.462 -32.777 1.00 83.00 122 VAL A C 1
ATOM 932 O O . VAL A 1 122 ? 31.202 8.519 -33.333 1.00 83.00 122 VAL A O 1
ATOM 935 N N . ALA A 1 123 ? 31.808 6.589 -32.345 1.00 81.75 123 ALA A N 1
ATOM 936 C CA . ALA A 1 123 ? 33.239 6.767 -32.554 1.00 81.75 123 ALA A CA 1
ATOM 937 C C . ALA A 1 123 ? 33.612 6.579 -34.033 1.00 81.75 123 ALA A C 1
ATOM 939 O O . ALA A 1 123 ? 33.068 5.711 -34.717 1.00 81.75 123 ALA A O 1
ATOM 940 N N . ALA A 1 124 ? 34.577 7.372 -34.506 1.00 85.50 124 ALA A N 1
ATOM 941 C CA . 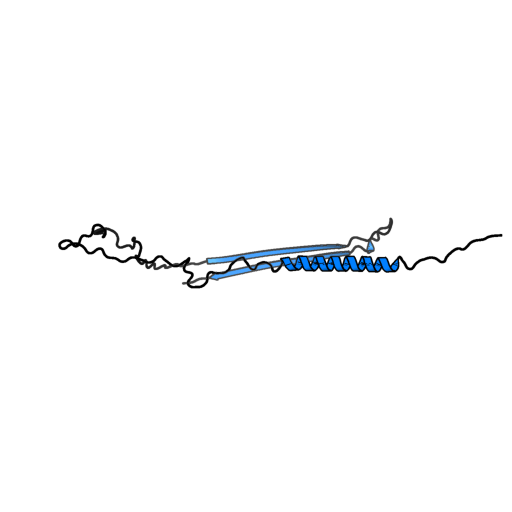ALA A 1 124 ? 35.112 7.264 -35.858 1.00 85.50 124 ALA A CA 1
ATOM 942 C C . ALA A 1 124 ? 35.654 5.844 -36.135 1.00 85.50 124 ALA A C 1
ATOM 944 O O . ALA A 1 124 ? 36.466 5.343 -35.349 1.00 85.50 124 ALA A O 1
ATOM 945 N N . PRO A 1 125 ? 35.261 5.194 -37.247 1.00 81.62 125 PRO A N 1
ATOM 946 C CA . PRO A 1 125 ? 35.759 3.870 -37.589 1.00 81.62 125 PRO A CA 1
ATOM 947 C C . PRO A 1 125 ? 37.250 3.917 -37.955 1.00 81.62 125 PRO A C 1
ATOM 949 O O . PRO A 1 125 ? 37.710 4.790 -38.700 1.00 81.62 125 PRO A O 1
ATOM 952 N N . THR A 1 126 ? 38.011 2.950 -37.444 1.00 84.06 126 THR A N 1
ATOM 953 C CA . THR A 1 126 ? 39.432 2.766 -37.757 1.00 84.06 126 THR A CA 1
ATOM 954 C C . THR A 1 126 ? 39.600 1.631 -38.764 1.00 84.06 126 THR A C 1
ATOM 956 O O . THR A 1 126 ? 39.076 0.532 -38.581 1.00 84.06 126 THR A O 1
ATOM 959 N N . LEU A 1 127 ? 40.325 1.890 -39.855 1.00 79.62 127 LEU A N 1
ATOM 960 C CA . LEU A 1 127 ? 40.665 0.879 -40.859 1.00 79.62 127 LEU A CA 1
ATOM 961 C C . LEU A 1 127 ? 42.191 0.835 -40.986 1.00 79.62 127 LEU A C 1
ATOM 963 O O . LEU A 1 127 ? 42.816 1.809 -41.407 1.00 79.62 127 LEU A O 1
ATOM 967 N N . GLY A 1 128 ? 42.804 -0.280 -40.582 1.00 83.75 128 GLY A N 1
ATOM 968 C CA . GLY A 1 128 ? 44.264 -0.403 -40.527 1.00 83.75 128 GLY A CA 1
ATOM 969 C C . GLY A 1 128 ? 44.893 0.590 -39.541 1.00 83.75 128 GLY A C 1
ATOM 970 O O . GLY A 1 128 ? 44.534 0.601 -38.367 1.00 83.75 128 GLY A O 1
ATOM 971 N N . SER A 1 129 ? 45.830 1.422 -40.014 1.00 80.56 129 SER A N 1
ATOM 972 C CA . SER A 1 129 ? 46.508 2.467 -39.225 1.00 80.56 129 SER A CA 1
ATOM 973 C C . SER A 1 129 ? 45.916 3.872 -39.406 1.00 80.56 129 SER A C 1
ATOM 975 O O . SER A 1 129 ? 46.500 4.845 -38.932 1.00 80.56 129 SER A O 1
ATOM 977 N N . THR A 1 130 ? 44.798 4.004 -40.126 1.00 75.94 130 THR A N 1
ATOM 978 C CA . THR A 1 130 ? 44.167 5.297 -40.429 1.00 75.94 130 THR A CA 1
ATOM 979 C C . THR A 1 130 ? 42.796 5.406 -39.766 1.00 75.94 130 THR A C 1
ATOM 981 O O . THR A 1 130 ? 41.951 4.521 -39.923 1.00 75.94 130 THR A O 1
ATOM 984 N N . THR A 1 131 ? 42.575 6.501 -39.036 1.00 81.44 131 THR A N 1
ATOM 985 C CA . THR A 1 131 ? 41.295 6.835 -38.391 1.00 81.44 131 THR A CA 1
ATOM 986 C C . THR A 1 131 ? 40.532 7.835 -39.253 1.00 81.44 131 THR A C 1
ATOM 988 O O . THR A 1 131 ? 41.048 8.915 -39.542 1.00 81.44 131 THR A O 1
ATOM 991 N N . TYR A 1 132 ? 39.298 7.505 -39.639 1.00 79.56 132 TYR A N 1
ATOM 992 C CA . TYR A 1 132 ? 38.451 8.378 -40.455 1.00 79.56 132 TYR A CA 1
ATOM 993 C C . TYR A 1 132 ? 37.611 9.289 -39.558 1.00 79.56 132 TYR A C 1
ATOM 995 O O . TYR A 1 132 ? 36.484 8.955 -39.197 1.00 79.56 132 TYR A O 1
ATOM 1003 N N . ALA A 1 133 ? 38.178 10.441 -39.184 1.00 76.50 133 ALA A N 1
ATOM 1004 C CA . ALA A 1 133 ? 37.560 11.390 -38.252 1.00 76.50 133 ALA A CA 1
ATOM 1005 C C . ALA A 1 133 ? 36.175 11.895 -38.706 1.00 76.50 133 ALA A C 1
ATOM 1007 O O . ALA A 1 133 ? 35.325 12.167 -37.865 1.00 76.50 133 ALA A O 1
ATOM 1008 N N . GLU A 1 134 ? 35.916 11.944 -40.015 1.00 78.00 134 GLU A N 1
ATOM 1009 C CA . GLU A 1 134 ? 34.625 12.379 -40.575 1.00 78.00 134 GLU A CA 1
ATOM 1010 C C . GLU A 1 134 ? 33.478 11.374 -40.370 1.00 78.00 134 GLU A C 1
ATOM 1012 O O . GLU A 1 134 ? 32.324 11.695 -40.632 1.00 78.00 134 GLU A O 1
ATOM 1017 N N . GLY A 1 135 ? 33.770 10.160 -39.890 1.00 77.31 135 GLY A N 1
ATOM 1018 C CA . GLY A 1 135 ? 32.753 9.171 -39.522 1.00 77.31 135 GLY A CA 1
ATOM 1019 C C . GLY A 1 135 ? 32.267 9.276 -38.074 1.00 77.31 135 GLY A C 1
ATOM 1020 O O . GLY A 1 135 ? 31.422 8.478 -37.670 1.00 77.31 135 GLY A O 1
ATOM 1021 N N . ALA A 1 136 ? 32.812 10.201 -37.276 1.00 82.44 136 ALA A N 1
ATOM 1022 C CA . ALA A 1 136 ? 32.336 10.433 -35.918 1.00 82.44 136 ALA A CA 1
ATOM 1023 C C . ALA A 1 136 ? 31.023 11.227 -35.940 1.00 82.44 136 ALA A C 1
ATOM 1025 O O . ALA A 1 136 ? 30.923 12.260 -36.600 1.00 82.44 136 ALA A O 1
ATOM 1026 N N . ALA A 1 137 ? 30.030 10.765 -35.185 1.00 82.75 137 ALA A N 1
ATOM 1027 C CA . ALA A 1 137 ? 28.761 11.462 -35.017 1.00 82.75 137 ALA A CA 1
ATOM 1028 C C . ALA A 1 137 ? 28.348 11.420 -33.547 1.00 82.75 137 ALA A C 1
ATOM 1030 O O . ALA A 1 137 ? 28.337 10.357 -32.930 1.00 82.75 137 ALA A O 1
ATOM 1031 N N . SER A 1 138 ? 27.999 12.569 -32.981 1.00 83.44 138 SER A N 1
ATOM 1032 C CA . SER A 1 138 ? 27.424 12.663 -31.641 1.00 83.44 138 SER A CA 1
ATOM 1033 C C . SER A 1 138 ? 25.974 13.118 -31.736 1.00 83.44 138 SER A C 1
ATOM 1035 O O . SER A 1 138 ? 25.635 13.998 -32.529 1.00 83.44 138 SER A O 1
ATOM 1037 N N . LEU A 1 139 ? 25.113 12.500 -30.932 1.00 85.31 139 LEU A N 1
ATOM 1038 C CA . LEU A 1 139 ? 23.714 12.871 -30.799 1.00 85.31 139 LEU A CA 1
ATOM 1039 C C . LEU A 1 139 ? 23.412 13.101 -29.320 1.00 85.31 139 LEU A C 1
ATOM 1041 O O . LEU A 1 139 ? 23.549 12.196 -28.494 1.00 85.31 139 LEU A O 1
ATOM 1045 N N . GLU A 1 140 ? 22.996 14.319 -29.005 1.00 88.00 140 GLU A N 1
ATOM 1046 C CA . GLU A 1 140 ? 22.635 14.730 -27.654 1.00 88.00 140 GLU A CA 1
ATOM 1047 C C . GLU A 1 140 ? 21.134 14.990 -27.598 1.00 88.00 140 GLU A C 1
ATOM 1049 O O . GLU A 1 140 ? 20.571 15.698 -28.436 1.00 88.00 140 GLU A O 1
ATOM 1054 N N . ALA A 1 141 ? 20.478 14.363 -26.627 1.00 85.12 141 ALA A N 1
ATOM 1055 C CA . ALA A 1 141 ? 19.063 14.543 -26.359 1.00 85.12 141 ALA A CA 1
ATOM 1056 C C . ALA A 1 141 ? 18.862 14.748 -24.858 1.00 85.12 141 ALA A C 1
ATOM 1058 O O . ALA A 1 141 ? 19.090 13.830 -24.066 1.00 85.12 141 ALA A O 1
ATOM 1059 N N . SER A 1 142 ? 18.392 15.937 -24.497 1.00 87.62 142 SER A N 1
ATOM 1060 C CA . SER A 1 142 ? 17.971 16.290 -23.145 1.00 87.62 142 SER A CA 1
ATOM 1061 C C . SER A 1 142 ? 16.445 16.294 -23.052 1.00 87.62 142 SER A C 1
ATO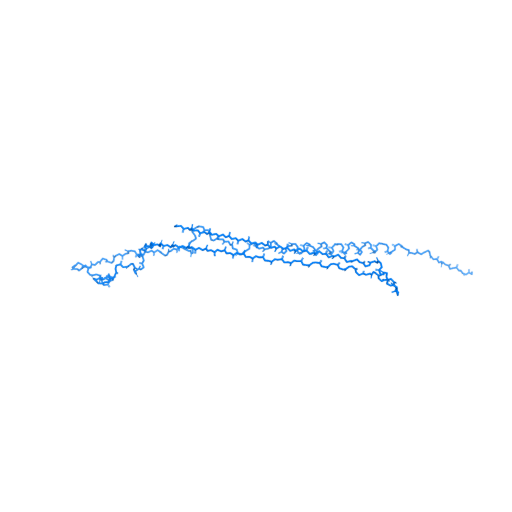M 1063 O O . SER A 1 142 ? 15.733 16.632 -24.008 1.00 87.62 142 SER A O 1
ATOM 1065 N N . ARG A 1 143 ? 15.916 15.850 -21.910 1.00 84.12 143 ARG A N 1
ATOM 1066 C CA . ARG A 1 143 ? 14.491 15.938 -21.573 1.00 84.12 143 ARG A CA 1
ATOM 1067 C C . ARG A 1 143 ? 14.338 16.290 -20.106 1.00 84.12 143 ARG A C 1
ATOM 1069 O O . ARG A 1 143 ? 14.697 15.486 -19.249 1.00 84.12 143 ARG A O 1
ATOM 1076 N N . ASP A 1 144 ? 13.684 17.414 -19.861 1.00 88.94 144 ASP A N 1
ATOM 1077 C CA . ASP A 1 144 ? 13.328 17.875 -18.526 1.00 88.94 144 ASP A CA 1
ATOM 1078 C C . ASP A 1 144 ? 11.815 17.802 -18.321 1.00 88.94 144 ASP A C 1
ATOM 1080 O O . ASP A 1 144 ? 11.025 18.109 -19.223 1.00 88.94 144 ASP A O 1
ATOM 1084 N N . PHE A 1 145 ? 11.410 17.353 -17.134 1.00 86.62 145 PHE A N 1
ATOM 1085 C CA . PHE A 1 145 ? 10.022 17.330 -16.699 1.00 86.62 145 PHE A CA 1
ATOM 1086 C C . PHE A 1 145 ? 9.892 17.886 -15.282 1.00 86.62 145 PHE A C 1
ATOM 1088 O O . PHE A 1 145 ? 10.356 17.279 -14.314 1.00 86.62 145 PHE A O 1
ATOM 1095 N N . ASP A 1 146 ? 9.168 19.000 -15.187 1.00 87.06 146 ASP A N 1
ATOM 1096 C CA . ASP A 1 146 ? 8.787 19.640 -13.936 1.00 87.06 146 ASP A CA 1
ATOM 1097 C C . ASP A 1 146 ? 7.275 19.520 -13.741 1.00 87.06 146 ASP A C 1
ATOM 1099 O O . ASP A 1 146 ? 6.478 20.209 -14.384 1.00 87.06 146 ASP A O 1
ATOM 1103 N N . GLY A 1 147 ? 6.879 18.602 -12.858 1.00 80.75 147 GLY A N 1
ATOM 1104 C CA . GLY A 1 147 ? 5.483 18.346 -12.517 1.00 80.75 147 GLY A CA 1
ATOM 1105 C C . GLY A 1 147 ? 5.181 18.727 -11.072 1.00 80.75 147 GLY A C 1
ATOM 1106 O O . GLY A 1 147 ? 5.785 18.187 -10.144 1.00 80.75 147 GLY A O 1
ATOM 1107 N N . ALA A 1 148 ? 4.208 19.619 -10.876 1.00 81.75 148 ALA A N 1
ATOM 1108 C CA . ALA A 1 148 ? 3.661 19.953 -9.565 1.00 81.75 148 ALA A CA 1
ATOM 1109 C C . ALA A 1 148 ? 2.205 19.479 -9.470 1.00 81.75 148 ALA A C 1
ATOM 1111 O O . ALA A 1 148 ? 1.387 19.798 -10.335 1.00 81.75 148 ALA A O 1
ATOM 1112 N N . ALA A 1 149 ? 1.878 18.735 -8.412 1.00 73.56 149 ALA A N 1
ATOM 1113 C CA . ALA A 1 149 ? 0.512 18.326 -8.105 1.00 73.56 149 ALA A CA 1
ATOM 1114 C C . ALA A 1 149 ? 0.163 18.715 -6.662 1.00 73.56 149 ALA A C 1
ATOM 1116 O O . ALA A 1 149 ? 0.864 18.349 -5.713 1.00 73.56 149 ALA A O 1
ATOM 1117 N N . ALA A 1 150 ? -0.932 19.459 -6.506 1.00 75.06 150 ALA A N 1
ATOM 1118 C CA . ALA A 1 150 ? -1.504 19.829 -5.218 1.00 75.06 150 ALA A CA 1
ATOM 1119 C C . ALA A 1 150 ? -2.943 19.316 -5.144 1.00 75.06 150 ALA A C 1
ATOM 1121 O O . ALA A 1 150 ? -3.709 19.449 -6.099 1.00 75.06 150 ALA A O 1
ATOM 1122 N N . SER A 1 151 ? -3.304 18.725 -4.009 1.00 71.94 151 SER A N 1
ATOM 1123 C CA . SER A 1 151 ? -4.661 18.240 -3.764 1.00 71.94 151 SER A CA 1
ATOM 1124 C C . SER A 1 151 ? -5.029 18.452 -2.300 1.00 71.94 151 SER A C 1
ATOM 1126 O O . SER A 1 151 ? -4.340 17.944 -1.415 1.00 71.94 151 SER A O 1
ATOM 1128 N N . THR A 1 152 ? -6.123 19.179 -2.076 1.00 71.75 152 THR A N 1
ATOM 1129 C CA . THR A 1 152 ? -6.724 19.420 -0.758 1.00 71.75 152 THR A CA 1
ATOM 1130 C C . THR A 1 152 ? -7.986 18.574 -0.644 1.00 71.75 152 THR A C 1
ATOM 1132 O O . THR A 1 152 ? -8.854 18.629 -1.520 1.00 71.75 152 THR A O 1
ATOM 1135 N N . LYS A 1 153 ? -8.091 17.772 0.420 1.00 65.31 153 LYS A N 1
ATOM 1136 C CA . LYS A 1 153 ? -9.280 16.964 0.713 1.00 65.31 153 LYS A CA 1
ATOM 1137 C C . LYS A 1 153 ? -9.791 17.304 2.110 1.00 65.31 153 LYS A C 1
ATOM 1139 O O . LYS A 1 153 ? -9.153 16.966 3.099 1.00 65.31 153 LYS A O 1
ATOM 1144 N N . VAL A 1 154 ? -10.973 17.917 2.165 1.00 66.31 154 VAL A N 1
ATOM 1145 C CA . VAL A 1 154 ? -11.757 18.107 3.392 1.00 66.31 154 VAL A CA 1
ATOM 1146 C C . VAL A 1 154 ? -12.902 17.101 3.340 1.00 66.31 154 VAL A C 1
ATOM 1148 O O . VAL A 1 154 ? -13.740 17.170 2.442 1.00 66.31 154 VAL A O 1
ATOM 1151 N N . THR A 1 155 ? -12.901 16.109 4.229 1.00 59.03 155 THR A N 1
ATOM 1152 C CA . THR A 1 155 ? -14.025 15.167 4.384 1.00 59.03 155 THR A CA 1
ATOM 1153 C C . THR A 1 155 ? -14.601 15.359 5.780 1.00 59.03 155 THR A C 1
ATOM 1155 O O . THR A 1 155 ? -13.843 15.379 6.747 1.00 59.03 155 THR A O 1
ATOM 1158 N N . ALA A 1 156 ? -15.908 15.614 5.836 1.00 59.31 156 ALA A N 1
ATOM 1159 C CA . ALA A 1 156 ? -16.673 15.861 7.054 1.00 59.31 156 ALA A CA 1
ATOM 1160 C C . ALA A 1 156 ? -17.211 14.564 7.658 1.00 59.31 156 ALA A C 1
ATOM 1162 O O . ALA A 1 156 ? -17.402 13.600 6.877 1.00 59.31 156 ALA A O 1
#

pLDDT: mean 74.4, std 11.06, range [40.91, 93.31]

InterPro domains:
  IPR000527 Flagellar L-ring protein [PF02107] (70-152)
  IPR000527 Flagellar L-ring protein [PTHR34933] (27-151)

Foldseek 3Di:
DDDDDDDDDPPPPPVVVVVVVVVVVVVVVVVVVVVVVVVPPPPPPDDDDDDPPDPVPDDDDDDPDDDDDDPDDPDDVVDDPCPPDDPDDDDDPDDDDDDDDDWDWDKDKDKDKDKDKDKDWDAFDDDDPDTDRVRIDIDIDIDIDTDIDIDTDGDD

Secondary structure (DSSP, 8-state):
------PPP--THHHHHHHHHHHHHHHHHHHHHHHHHHTSS--TTS--PPPTT-GGGPPPPP--------TT----TTS---SSS-----STTPPP--------EEEEEEEEEEEEEEEEEEPPPEETTEE-GGG-EEEEEEEEEEEEEEEEEE--

Organism: NCBI:txid990268

Radius of gyration: 42.47 Å; chains: 1; bounding box: 90×65×117 Å